Protein AF-A0A7S3FBM4-F1 (afdb_monomer_lite)

Sequence (126 aa):
YTGGLFVSNLSSRILLPLQRGDAVMHASDLFHGVDVRSGERWSWVVWYRTCSRCTLEGSTSWYRQRAEEGEPFAQFLHSRRLAYAHRHVAGPHAQAAMRWLNRSAHSGFPPAMHLLGKAHASGDGI

Structure (mmCIF, N/CA/C/O backbone):
data_AF-A0A7S3FBM4-F1
#
_entry.id   AF-A0A7S3FBM4-F1
#
loop_
_atom_site.group_PDB
_atom_site.id
_atom_site.type_symbol
_atom_site.label_atom_id
_atom_site.label_alt_id
_atom_site.label_comp_id
_atom_site.label_asym_id
_atom_site.label_entity_id
_atom_site.label_seq_id
_atom_site.pdbx_PDB_ins_code
_atom_site.Cartn_x
_atom_site.Cartn_y
_atom_site.Cartn_z
_atom_site.occupancy
_atom_site.B_iso_or_equiv
_atom_site.auth_seq_id
_atom_site.auth_comp_id
_atom_site.auth_asym_id
_atom_site.auth_atom_id
_atom_site.pdbx_PDB_model_num
ATOM 1 N N . TYR A 1 1 ? -18.753 9.553 18.424 1.00 48.66 1 TYR A N 1
ATOM 2 C CA . TYR A 1 1 ? -17.840 8.569 17.814 1.00 48.66 1 TYR A CA 1
ATOM 3 C C . TYR A 1 1 ? -18.216 7.190 18.327 1.00 48.66 1 TYR A C 1
ATOM 5 O O . TYR A 1 1 ? -18.168 6.977 19.529 1.00 48.66 1 TYR A O 1
ATOM 13 N N . THR A 1 2 ? -18.605 6.288 17.429 1.00 50.03 2 THR A N 1
ATOM 14 C CA . THR A 1 2 ? -18.743 4.846 17.695 1.00 50.03 2 THR A CA 1
ATOM 15 C C . THR A 1 2 ? -17.899 4.157 16.628 1.00 50.03 2 THR A C 1
ATOM 17 O O . THR A 1 2 ? -18.411 3.644 15.640 1.00 50.03 2 THR A O 1
ATOM 20 N N . GLY A 1 3 ? -16.580 4.336 16.721 1.00 56.84 3 GLY A N 1
ATOM 21 C CA . GLY A 1 3 ? -15.635 3.806 15.742 1.00 56.84 3 GLY A CA 1
ATOM 22 C C . GLY A 1 3 ? -14.990 2.518 16.233 1.00 56.84 3 GLY A C 1
ATOM 23 O O . GLY A 1 3 ? -14.796 2.323 17.430 1.00 56.84 3 GLY A O 1
ATOM 24 N N . GLY A 1 4 ? -14.657 1.650 15.287 1.00 68.25 4 GLY A N 1
ATOM 25 C CA . GLY A 1 4 ? -13.954 0.393 15.507 1.00 68.25 4 GLY A CA 1
ATOM 26 C C . GLY A 1 4 ? -13.210 -0.014 14.239 1.00 68.25 4 GLY A C 1
ATOM 27 O O . GLY A 1 4 ? -13.422 0.567 13.168 1.00 68.25 4 GLY A O 1
ATOM 28 N N . LEU A 1 5 ? -12.319 -0.993 14.369 1.00 76.31 5 LEU A N 1
ATOM 29 C CA . LEU A 1 5 ? -11.657 -1.607 13.225 1.00 76.31 5 LEU A CA 1
ATOM 30 C C . LEU A 1 5 ? -12.661 -2.525 12.528 1.00 76.31 5 LEU A C 1
ATOM 32 O O . LEU A 1 5 ? -13.416 -3.229 13.188 1.00 76.31 5 LEU A O 1
ATOM 36 N N . PHE A 1 6 ? -12.683 -2.541 11.204 1.00 81.44 6 PHE A N 1
ATOM 37 C CA . PHE A 1 6 ? -13.425 -3.552 10.458 1.00 81.44 6 PHE A CA 1
ATOM 38 C C . PHE A 1 6 ? -12.503 -4.277 9.494 1.00 81.44 6 PHE A C 1
ATOM 40 O O . PHE A 1 6 ? -11.532 -3.703 8.998 1.00 81.44 6 PHE A O 1
ATOM 47 N N . VAL A 1 7 ? -12.862 -5.521 9.204 1.00 79.31 7 VAL A N 1
ATOM 48 C CA . VAL A 1 7 ? -12.294 -6.308 8.113 1.00 79.31 7 VAL A CA 1
ATOM 49 C C . VAL A 1 7 ? -13.314 -6.336 6.993 1.00 79.31 7 VAL A C 1
ATOM 51 O O . VAL A 1 7 ? -14.513 -6.505 7.228 1.00 79.31 7 VAL A O 1
ATOM 54 N N . SER A 1 8 ? -12.850 -6.131 5.772 1.00 77.44 8 SER A N 1
ATOM 55 C CA . SER A 1 8 ? -13.699 -6.125 4.590 1.00 77.44 8 SER A CA 1
ATOM 56 C C . SER A 1 8 ? -13.106 -6.968 3.474 1.00 77.44 8 SER A C 1
ATOM 58 O O . SER A 1 8 ? -11.898 -7.180 3.392 1.00 77.44 8 SER A O 1
ATOM 60 N N . ASN A 1 9 ? -13.985 -7.449 2.610 1.00 76.25 9 ASN A N 1
ATOM 61 C CA . ASN A 1 9 ? -13.656 -7.907 1.268 1.00 76.25 9 ASN A CA 1
ATOM 62 C C . ASN A 1 9 ? -14.561 -7.153 0.278 1.00 76.25 9 ASN A C 1
ATOM 64 O O . ASN A 1 9 ? -15.261 -6.216 0.664 1.00 76.25 9 ASN A O 1
ATOM 68 N N . LEU A 1 10 ? -14.559 -7.542 -0.997 1.00 73.44 10 LEU A N 1
ATOM 69 C CA . LEU A 1 10 ? -15.354 -6.861 -2.027 1.00 73.44 10 LEU A CA 1
ATOM 70 C C . LEU A 1 10 ? -16.875 -6.928 -1.790 1.00 73.44 10 LEU A C 1
ATOM 72 O O . LEU A 1 10 ? -17.609 -6.111 -2.335 1.00 73.44 10 LEU A O 1
ATOM 76 N N . SER A 1 11 ? -17.348 -7.884 -0.991 1.00 76.00 11 SER A N 1
ATOM 77 C CA . SER A 1 11 ? -18.771 -8.223 -0.841 1.00 76.00 11 SER A CA 1
ATOM 78 C C . SER A 1 11 ? -19.312 -8.082 0.583 1.00 76.00 11 SER A C 1
ATOM 80 O O . SER A 1 11 ? -20.519 -8.142 0.791 1.00 76.00 11 SER A O 1
ATOM 82 N N . SER A 1 12 ? -18.447 -7.943 1.585 1.00 79.50 12 SER A N 1
ATOM 83 C CA . SER A 1 12 ? -18.835 -7.998 2.994 1.00 79.50 12 SER A CA 1
ATOM 84 C C . SER A 1 12 ? -17.898 -7.179 3.873 1.00 79.50 12 SER A C 1
ATOM 86 O O . SER A 1 12 ? -16.727 -6.963 3.549 1.00 79.50 12 SER A O 1
ATOM 88 N N . ARG A 1 13 ? -18.430 -6.732 5.012 1.00 81.75 13 ARG A N 1
ATOM 89 C CA . ARG A 1 13 ? -17.707 -5.944 6.008 1.00 81.75 13 ARG A CA 1
ATOM 90 C C . ARG A 1 13 ? -18.143 -6.363 7.404 1.00 81.75 13 ARG A C 1
ATOM 92 O O . ARG A 1 13 ? -19.335 -6.381 7.695 1.00 81.75 13 ARG A O 1
ATOM 99 N N . ILE A 1 14 ? -17.171 -6.670 8.254 1.00 84.56 14 ILE A N 1
ATOM 100 C CA . ILE A 1 14 ? -17.384 -7.157 9.618 1.00 84.56 14 ILE A CA 1
ATOM 101 C C . ILE A 1 14 ? -16.683 -6.205 10.582 1.00 84.56 14 ILE A C 1
ATOM 103 O O . ILE A 1 14 ? -15.491 -5.934 10.440 1.00 84.56 14 ILE A O 1
ATOM 107 N N . LEU A 1 15 ? -17.428 -5.689 11.560 1.00 85.44 15 LEU A N 1
ATOM 108 C CA . LEU A 1 15 ? -16.879 -4.881 12.646 1.00 85.44 15 LEU A CA 1
ATOM 109 C C . LEU A 1 15 ? -16.138 -5.785 13.641 1.00 85.44 15 LEU A C 1
ATOM 111 O O . LEU A 1 15 ? -16.684 -6.798 14.070 1.00 85.44 15 LEU A O 1
ATOM 115 N N . LEU A 1 16 ? -14.928 -5.395 14.035 1.00 84.00 16 LEU A N 1
ATOM 116 C CA . LEU A 1 16 ? -14.168 -6.028 15.108 1.00 84.00 16 LEU A CA 1
ATOM 117 C C . LEU A 1 16 ? -14.415 -5.263 16.421 1.00 84.00 16 LEU A C 1
ATOM 119 O O . LEU A 1 16 ? -13.984 -4.110 16.539 1.00 84.00 16 LEU A O 1
ATOM 123 N N . PRO A 1 17 ? -15.113 -5.860 17.406 1.00 82.62 17 PRO A N 1
ATOM 124 C CA . PRO A 1 17 ? -15.440 -5.198 18.666 1.00 82.62 17 PRO A CA 1
ATOM 125 C C . PRO A 1 17 ? -14.237 -5.226 19.622 1.00 82.62 17 PRO A C 1
ATOM 127 O O . PRO A 1 17 ? -14.186 -6.037 20.541 1.00 82.62 17 PRO A O 1
ATOM 130 N N . LEU A 1 18 ? -13.259 -4.348 19.390 1.00 80.00 18 LEU A N 1
ATOM 131 C CA . LEU A 1 18 ? -12.072 -4.233 20.242 1.00 80.00 18 LEU A CA 1
ATOM 132 C C . LEU A 1 18 ? -12.405 -3.573 21.583 1.00 80.00 18 LEU A C 1
ATOM 134 O O . LEU A 1 18 ? -13.055 -2.524 21.628 1.00 80.00 18 LEU A O 1
ATOM 138 N N . GLN A 1 19 ? -11.920 -4.171 22.665 1.00 79.06 19 GLN A N 1
ATOM 139 C CA . GLN A 1 19 ? -12.020 -3.667 24.029 1.00 79.06 19 GLN A CA 1
ATOM 140 C C . GLN A 1 19 ? -10.715 -2.992 24.472 1.00 79.06 19 GLN A C 1
ATOM 142 O O . GLN A 1 19 ? -9.679 -3.037 23.805 1.00 79.06 19 GLN A O 1
ATOM 147 N N . ARG A 1 20 ? -10.755 -2.321 25.628 1.00 71.25 20 ARG A N 1
ATOM 148 C CA . ARG A 1 20 ? -9.567 -1.685 26.207 1.00 71.25 20 ARG A CA 1
ATOM 149 C C . ARG A 1 20 ? -8.522 -2.754 26.547 1.00 71.25 20 ARG A C 1
ATOM 151 O O . ARG A 1 20 ? -8.764 -3.577 27.419 1.00 71.25 20 ARG A O 1
ATOM 158 N N . GLY A 1 21 ? -7.349 -2.664 25.923 1.00 74.50 21 GLY A N 1
ATOM 159 C CA . GLY A 1 21 ? -6.245 -3.613 26.111 1.00 74.50 21 GLY A CA 1
ATOM 160 C C . GLY A 1 21 ? -6.059 -4.588 24.947 1.00 74.50 21 GLY A C 1
ATOM 161 O O . GLY A 1 21 ? -5.009 -5.219 24.869 1.00 74.50 21 GLY A O 1
ATOM 162 N N . ASP A 1 22 ? -7.014 -4.653 24.015 1.00 77.38 22 ASP A N 1
ATOM 163 C CA . ASP A 1 22 ? -6.880 -5.475 22.817 1.00 77.38 22 ASP A CA 1
ATOM 164 C C . ASP A 1 22 ? -5.863 -4.870 21.842 1.00 77.38 22 ASP A C 1
ATOM 166 O O . ASP A 1 22 ? -5.812 -3.655 21.623 1.00 77.38 22 ASP A O 1
ATOM 170 N N . ALA A 1 23 ? -5.083 -5.740 21.203 1.00 71.25 23 ALA A N 1
ATOM 171 C CA . ALA A 1 23 ? -4.202 -5.393 20.099 1.00 71.25 23 ALA A CA 1
ATOM 172 C C . ALA A 1 23 ? -4.596 -6.205 18.863 1.00 71.25 23 ALA A C 1
ATOM 174 O O . ALA A 1 23 ? -4.865 -7.401 18.952 1.00 71.25 23 ALA A O 1
ATOM 175 N N . VAL A 1 24 ? -4.589 -5.560 17.697 1.00 71.75 24 VAL A N 1
ATOM 176 C CA . VAL A 1 24 ? -4.763 -6.240 16.412 1.00 71.75 24 VAL A CA 1
ATOM 177 C C . VAL A 1 24 ? -3.484 -6.113 15.613 1.00 71.75 24 VAL A C 1
ATOM 179 O O . VAL A 1 24 ? -3.019 -5.009 15.336 1.00 71.75 24 VAL A O 1
ATOM 182 N N . MET A 1 25 ? -2.953 -7.259 15.201 1.00 71.31 25 MET A N 1
ATOM 183 C CA . MET A 1 25 ? -2.004 -7.347 14.102 1.00 71.31 25 MET A CA 1
ATOM 184 C C . MET A 1 25 ? -2.754 -7.875 12.887 1.00 71.31 25 MET A C 1
ATOM 186 O O . MET A 1 25 ? -3.472 -8.868 12.978 1.00 71.31 25 MET A O 1
ATOM 190 N N . HIS A 1 26 ? -2.599 -7.208 11.752 1.00 68.56 26 HIS A N 1
ATOM 191 C CA . HIS A 1 26 ? -3.140 -7.673 10.483 1.00 68.56 26 HIS A CA 1
ATOM 192 C C . HIS A 1 26 ? -2.047 -7.615 9.419 1.00 68.56 26 HIS A C 1
ATOM 194 O O . HIS A 1 26 ? -1.121 -6.805 9.498 1.00 68.56 26 HIS A O 1
ATOM 200 N N . ALA A 1 27 ? -2.169 -8.471 8.410 1.00 60.12 27 ALA A N 1
ATOM 201 C CA . ALA A 1 27 ? -1.356 -8.368 7.213 1.00 60.12 27 ALA A CA 1
ATOM 202 C C . ALA A 1 27 ? -1.808 -7.156 6.374 1.00 60.12 27 ALA A C 1
ATOM 204 O O . ALA A 1 27 ? -2.955 -6.700 6.452 1.00 60.12 27 ALA A O 1
ATOM 205 N N . SER A 1 28 ? -0.882 -6.566 5.623 1.00 56.88 28 SER A N 1
ATOM 206 C CA . SER A 1 28 ? -1.109 -5.323 4.873 1.00 56.88 28 SER A CA 1
ATOM 207 C C . SER A 1 28 ? -1.986 -5.489 3.628 1.00 56.88 28 SER A C 1
ATOM 209 O O . SER A 1 28 ? -2.400 -4.493 3.036 1.00 56.88 28 SER A O 1
ATOM 211 N N . ASP A 1 29 ? -2.261 -6.726 3.233 1.00 56.88 29 ASP A N 1
ATOM 212 C CA . ASP A 1 29 ? -3.126 -7.129 2.124 1.00 56.88 29 ASP A CA 1
ATOM 213 C C . ASP A 1 29 ? -4.612 -7.233 2.516 1.00 56.88 29 ASP A C 1
ATOM 215 O O . ASP A 1 29 ? -5.478 -7.331 1.646 1.00 56.88 29 ASP A O 1
ATOM 219 N N . LEU A 1 30 ? -4.930 -7.151 3.810 1.00 62.31 30 LEU A N 1
ATOM 220 C CA . LEU A 1 30 ? -6.300 -7.167 4.307 1.00 62.31 30 LEU A CA 1
ATOM 221 C C . LEU A 1 30 ? -6.965 -5.794 4.110 1.00 62.31 30 LEU A C 1
ATOM 223 O O . LEU A 1 30 ? -6.448 -4.777 4.582 1.00 62.31 30 LEU A O 1
ATOM 227 N N . PHE A 1 31 ? -8.145 -5.732 3.483 1.00 62.53 31 PHE A N 1
ATOM 228 C CA . PHE A 1 31 ? -8.906 -4.479 3.429 1.00 62.53 31 PHE A CA 1
ATOM 229 C C . PHE A 1 31 ? -9.482 -4.160 4.812 1.00 62.53 31 PHE A C 1
ATOM 231 O O . PHE A 1 31 ? -10.384 -4.842 5.302 1.00 62.53 31 PHE A O 1
ATOM 238 N N . HIS A 1 32 ? -8.978 -3.097 5.430 1.00 72.12 32 HIS A N 1
ATOM 239 C CA . HIS A 1 32 ? -9.381 -2.640 6.755 1.00 72.12 32 HIS A CA 1
ATOM 240 C C . HIS A 1 32 ? -9.551 -1.118 6.771 1.00 72.12 32 HIS A C 1
ATOM 242 O O . HIS A 1 32 ? -9.065 -0.400 5.893 1.00 72.12 32 HIS A O 1
ATOM 248 N N . GLY A 1 33 ? -10.238 -0.605 7.786 1.00 67.56 33 GLY A N 1
ATOM 249 C CA . GLY A 1 33 ? -10.394 0.832 7.963 1.00 67.56 33 GLY A CA 1
ATOM 250 C C . GLY A 1 33 ? -11.121 1.197 9.248 1.00 67.56 33 GLY A C 1
ATOM 251 O O . GLY A 1 33 ? -11.417 0.341 10.079 1.00 67.56 33 GLY A O 1
ATOM 252 N N . VAL A 1 34 ? -11.428 2.487 9.384 1.00 67.19 34 VAL A N 1
ATOM 253 C CA . VAL A 1 34 ? -12.247 3.042 10.471 1.00 67.19 34 VAL A CA 1
ATOM 254 C C . VAL A 1 34 ? -13.383 3.846 9.842 1.00 67.19 34 VAL A C 1
ATOM 256 O O . VAL A 1 34 ? -13.141 4.594 8.895 1.00 67.19 34 VAL A O 1
ATOM 259 N N . ASP A 1 35 ? -14.613 3.655 10.324 1.00 62.19 35 ASP A N 1
ATOM 260 C CA . ASP A 1 35 ? -15.772 4.449 9.896 1.00 62.19 35 ASP A CA 1
ATOM 261 C C . ASP A 1 35 ? -15.824 5.758 10.687 1.00 62.19 35 ASP A C 1
ATOM 263 O O . ASP A 1 35 ? -15.882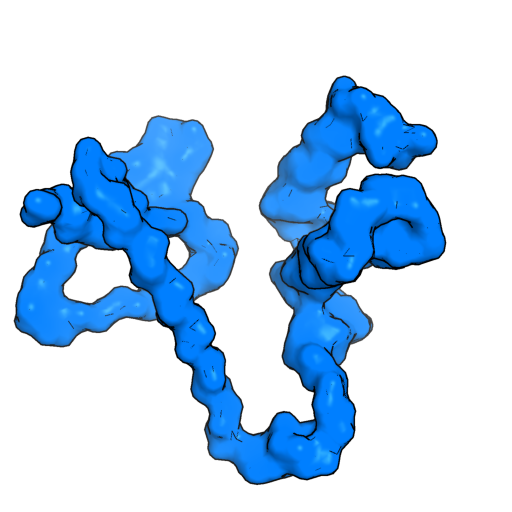 5.738 11.919 1.00 62.19 35 ASP A O 1
ATOM 267 N N . VAL A 1 36 ? -15.803 6.893 9.991 1.00 59.31 36 VAL A N 1
ATOM 268 C CA . VAL A 1 36 ? -15.825 8.222 10.614 1.00 59.31 36 VAL A CA 1
ATOM 269 C C . VAL A 1 36 ? -17.117 8.907 10.204 1.00 59.31 36 VAL A C 1
ATOM 271 O O . VAL A 1 36 ? -17.191 9.559 9.169 1.00 59.31 36 VAL A O 1
ATOM 274 N N . ARG A 1 37 ? -18.165 8.732 11.014 1.00 65.88 37 ARG A N 1
ATOM 275 C CA . ARG A 1 37 ? -19.489 9.318 10.734 1.00 65.88 37 ARG A CA 1
ATOM 276 C C . ARG A 1 37 ? -19.547 10.831 10.967 1.00 65.88 37 ARG A C 1
ATOM 278 O O . ARG A 1 37 ? -20.426 11.494 10.433 1.00 65.88 37 ARG A O 1
ATOM 285 N N . SER A 1 38 ? -18.627 11.368 11.767 1.00 60.59 38 SER A N 1
ATOM 286 C CA . SER A 1 38 ? -18.411 12.802 11.968 1.00 60.59 38 SER A CA 1
ATOM 287 C 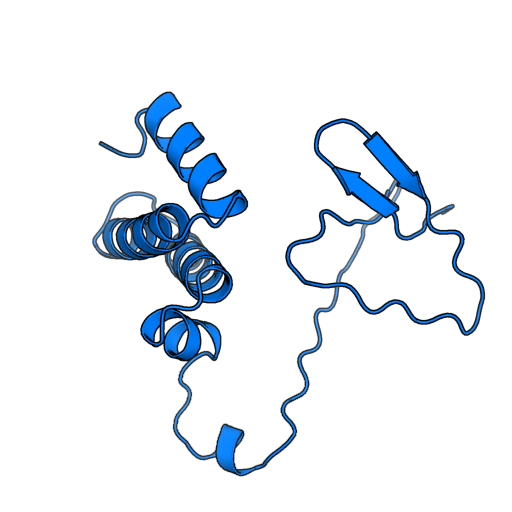C . SER A 1 38 ? -16.995 13.058 12.507 1.00 60.59 38 SER A C 1
ATOM 289 O O . SER A 1 38 ? -16.466 12.235 13.259 1.00 60.59 38 SER A O 1
ATOM 291 N N . GLY A 1 39 ? -16.384 14.189 12.130 1.00 70.88 39 GLY A N 1
ATOM 292 C CA . GLY A 1 39 ? -15.012 14.567 12.507 1.00 70.88 39 GLY A CA 1
ATOM 293 C C . GLY A 1 39 ? -13.929 14.087 11.529 1.00 70.88 39 GLY A C 1
ATOM 294 O O . GLY A 1 39 ? -14.229 13.599 10.443 1.00 70.88 39 GLY A O 1
ATOM 295 N N . GLU A 1 40 ? -12.659 14.237 11.916 1.00 50.16 40 GLU A N 1
ATOM 296 C CA . GLU A 1 40 ? -11.492 13.844 11.112 1.00 50.16 40 GLU A CA 1
ATOM 297 C C . GLU A 1 40 ? -10.783 12.619 11.707 1.00 50.16 40 GLU A C 1
ATOM 299 O O . GLU A 1 40 ? -10.666 12.483 12.927 1.00 50.16 40 GLU A O 1
ATOM 304 N N . ARG A 1 41 ? -10.255 11.737 10.847 1.00 61.09 41 ARG A N 1
ATOM 305 C CA . ARG A 1 41 ? -9.367 10.636 11.256 1.00 61.09 41 ARG A CA 1
ATOM 306 C C . ARG A 1 41 ? -7.941 10.934 10.841 1.00 61.09 41 ARG A C 1
ATOM 308 O O . ARG A 1 41 ? -7.635 11.053 9.658 1.00 61.09 41 ARG A O 1
ATOM 315 N N . TRP A 1 42 ? -7.061 10.845 11.825 1.00 48.97 42 TRP A N 1
ATOM 316 C CA . TRP A 1 42 ? -5.621 10.825 11.642 1.00 48.97 42 TRP A CA 1
ATOM 317 C C . TRP A 1 42 ? -5.125 9.393 11.842 1.00 48.97 42 TRP A C 1
ATOM 319 O O . TRP A 1 42 ? -5.453 8.750 12.838 1.00 48.97 42 TRP A O 1
ATOM 329 N N . SER A 1 43 ? -4.373 8.859 10.881 1.00 54.53 43 SER A N 1
ATOM 330 C CA . SER A 1 43 ? -3.759 7.534 10.992 1.00 54.53 43 SER A CA 1
ATOM 331 C C . SER A 1 43 ? -2.253 7.687 11.021 1.00 54.53 43 SER A C 1
ATOM 333 O O . SER A 1 43 ? -1.672 8.260 10.104 1.00 54.53 43 SER A O 1
ATOM 335 N N . TRP A 1 44 ? -1.633 7.141 12.057 1.00 49.94 44 TRP A N 1
ATOM 336 C CA . TRP A 1 44 ? -0.190 7.157 12.229 1.00 49.94 44 TRP A CA 1
ATOM 337 C C . TRP A 1 44 ? 0.305 5.744 11.972 1.00 49.94 44 TRP A C 1
ATOM 339 O O . TRP A 1 44 ? -0.075 4.812 12.675 1.00 49.94 44 TRP A O 1
ATOM 349 N N . VAL A 1 45 ? 1.101 5.573 10.922 1.00 60.38 45 VAL A N 1
ATOM 350 C CA . VAL A 1 45 ? 1.731 4.288 10.625 1.00 60.38 45 VAL A CA 1
ATOM 351 C C . VAL A 1 45 ? 3.148 4.349 11.170 1.00 60.38 45 VAL A C 1
ATOM 353 O O . VAL A 1 45 ? 3.979 5.097 10.656 1.00 60.38 45 VAL A O 1
ATOM 356 N N . VAL A 1 46 ? 3.407 3.583 12.227 1.00 60.06 46 VAL A N 1
ATOM 357 C CA . VAL A 1 46 ? 4.722 3.506 12.866 1.00 60.06 46 VAL A CA 1
ATOM 358 C C . VAL A 1 46 ? 5.385 2.204 12.443 1.00 60.06 46 VAL A C 1
ATOM 360 O O . VAL A 1 46 ? 4.854 1.121 12.671 1.00 60.06 46 VAL A O 1
ATOM 363 N N . TRP A 1 47 ? 6.551 2.319 11.816 1.00 59.88 47 TRP A N 1
ATOM 364 C CA . TRP A 1 47 ? 7.360 1.178 11.405 1.00 59.88 47 TRP A CA 1
ATOM 365 C C . TRP A 1 47 ? 8.546 1.048 12.354 1.00 59.88 47 TRP A C 1
ATOM 367 O O . TRP A 1 47 ? 9.344 1.977 12.476 1.00 59.88 47 TRP A O 1
ATOM 377 N N . TYR A 1 48 ? 8.689 -0.107 12.998 1.00 63.66 48 TYR A N 1
ATOM 378 C CA . TYR A 1 48 ? 9.864 -0.413 13.808 1.00 63.66 48 TYR A CA 1
ATOM 379 C C . TYR A 1 48 ? 10.930 -1.093 12.943 1.00 63.66 48 TYR A C 1
ATOM 381 O O . TYR A 1 48 ? 10.632 -2.002 12.168 1.00 63.66 48 TYR A O 1
ATOM 389 N N . ARG A 1 49 ? 12.189 -0.666 13.087 1.00 60.69 49 ARG A N 1
ATOM 390 C CA . ARG A 1 49 ? 13.367 -1.389 12.588 1.00 60.69 49 ARG A CA 1
ATOM 391 C C . ARG A 1 49 ? 14.207 -1.804 13.785 1.00 60.69 49 ARG A C 1
ATOM 393 O O . ARG A 1 49 ? 14.517 -0.976 14.633 1.00 60.69 49 ARG A O 1
ATOM 400 N N . THR A 1 50 ? 14.555 -3.081 13.860 1.00 55.78 50 THR A N 1
ATOM 401 C CA . THR A 1 50 ? 15.115 -3.691 15.072 1.00 55.78 50 THR A CA 1
ATOM 402 C C . THR A 1 50 ? 16.644 -3.690 15.143 1.00 55.78 50 THR A C 1
ATOM 404 O O . THR A 1 50 ? 17.178 -4.185 16.129 1.00 55.78 50 THR A O 1
ATOM 407 N N . CYS A 1 51 ? 17.384 -3.135 14.168 1.00 60.62 51 CYS A N 1
ATOM 408 C CA . CYS A 1 51 ? 18.848 -3.073 14.281 1.00 60.62 51 CYS A CA 1
ATOM 409 C C . CYS A 1 51 ? 19.501 -1.815 13.684 1.00 60.62 51 CYS A C 1
ATOM 411 O O . CYS A 1 51 ? 19.040 -1.250 12.690 1.00 60.62 51 CYS A O 1
ATOM 413 N N . SER A 1 52 ? 20.621 -1.412 14.296 1.00 61.03 52 SER A N 1
ATOM 414 C CA . SER A 1 52 ? 21.431 -0.238 13.937 1.00 61.03 52 SER A CA 1
ATOM 415 C C . SER A 1 52 ? 22.048 -0.329 12.538 1.00 61.03 52 SER A C 1
ATOM 417 O O . SER A 1 52 ? 22.197 0.690 11.865 1.00 61.03 52 SER A O 1
ATOM 419 N N . ARG A 1 53 ? 22.344 -1.543 12.051 1.00 55.47 53 ARG A N 1
ATOM 420 C CA . ARG A 1 53 ? 22.853 -1.771 10.688 1.00 55.47 53 ARG A CA 1
ATOM 421 C C . ARG A 1 53 ? 21.837 -1.343 9.618 1.00 55.47 53 ARG A C 1
ATOM 423 O O . ARG A 1 53 ? 22.235 -0.744 8.626 1.00 55.47 53 ARG A O 1
ATOM 430 N N . CYS A 1 54 ? 20.532 -1.504 9.867 1.00 54.56 54 CYS A N 1
ATOM 431 C CA . CYS A 1 54 ? 19.464 -1.019 8.978 1.00 54.56 54 CYS A CA 1
ATOM 432 C C . CYS A 1 54 ? 19.323 0.517 8.932 1.00 54.56 54 CYS A C 1
ATOM 434 O O . CYS A 1 54 ? 18.501 1.027 8.165 1.00 54.56 54 CYS A O 1
ATOM 436 N N . THR A 1 55 ? 20.067 1.242 9.772 1.00 54.31 55 THR A N 1
ATOM 437 C CA . THR A 1 55 ? 20.129 2.711 9.809 1.00 54.31 55 THR A CA 1
ATOM 438 C C . THR A 1 55 ? 21.407 3.234 9.145 1.00 54.31 55 THR A C 1
ATOM 440 O O . THR A 1 55 ? 21.391 4.320 8.573 1.00 54.31 55 THR A O 1
ATOM 443 N N . LEU A 1 56 ? 22.500 2.462 9.201 1.00 47.62 56 LEU A N 1
ATOM 444 C CA . LEU A 1 56 ? 23.832 2.857 8.725 1.00 47.62 56 LEU A CA 1
ATOM 445 C C . LEU A 1 56 ? 24.082 2.512 7.248 1.00 47.62 56 LEU A C 1
ATOM 447 O O . LEU A 1 56 ? 24.820 3.224 6.570 1.00 47.62 56 LEU A O 1
ATOM 451 N N . GLU A 1 57 ? 23.430 1.477 6.715 1.00 52.12 57 GLU A N 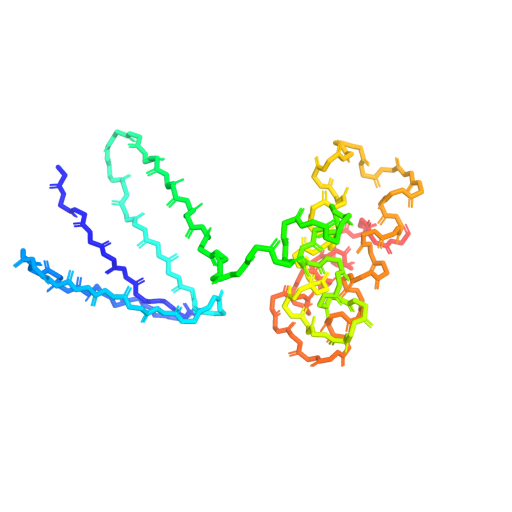1
ATOM 452 C CA . GLU A 1 57 ? 23.477 1.139 5.287 1.00 52.12 57 GLU A CA 1
ATOM 453 C C . GLU A 1 57 ? 22.499 2.027 4.492 1.00 52.12 57 GLU A C 1
ATOM 455 O O . GLU A 1 57 ? 21.398 1.626 4.128 1.00 52.12 57 GLU A O 1
ATOM 460 N N . GLY A 1 58 ? 22.887 3.290 4.296 1.00 48.97 58 GLY A N 1
ATOM 461 C CA . GLY A 1 58 ? 22.464 4.161 3.191 1.00 48.97 58 GLY A CA 1
ATOM 462 C C . GLY A 1 58 ? 21.025 4.019 2.677 1.00 48.97 58 GLY A C 1
ATOM 463 O O . GL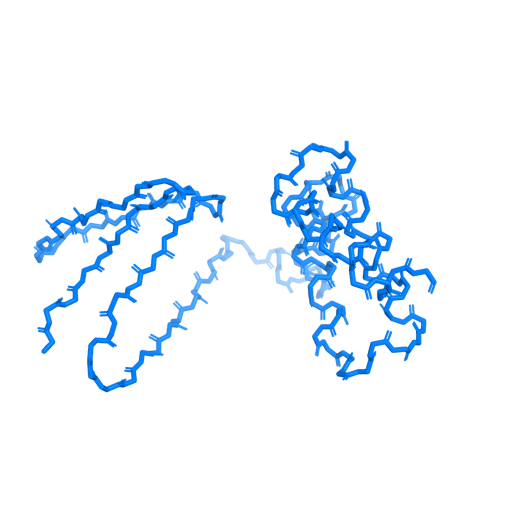Y A 1 58 ? 20.809 3.421 1.630 1.00 48.97 58 GLY A O 1
ATOM 464 N N . SER A 1 59 ? 20.074 4.622 3.402 1.00 49.62 59 SER A N 1
ATOM 465 C CA . SER A 1 59 ? 18.827 5.286 2.946 1.00 49.62 59 SER A CA 1
ATOM 466 C C . SER A 1 59 ? 17.975 4.688 1.808 1.00 49.62 59 SER A C 1
ATOM 468 O O . SER A 1 59 ? 17.070 5.361 1.298 1.00 49.62 59 SER A O 1
ATOM 470 N N . THR A 1 60 ? 18.152 3.428 1.426 1.00 53.78 60 THR A N 1
ATOM 471 C CA . THR A 1 60 ? 17.231 2.767 0.506 1.00 53.78 60 THR A CA 1
ATOM 472 C C . THR A 1 60 ? 15.902 2.583 1.226 1.00 53.78 60 THR A C 1
ATOM 474 O O . THR A 1 60 ? 15.799 2.005 2.314 1.0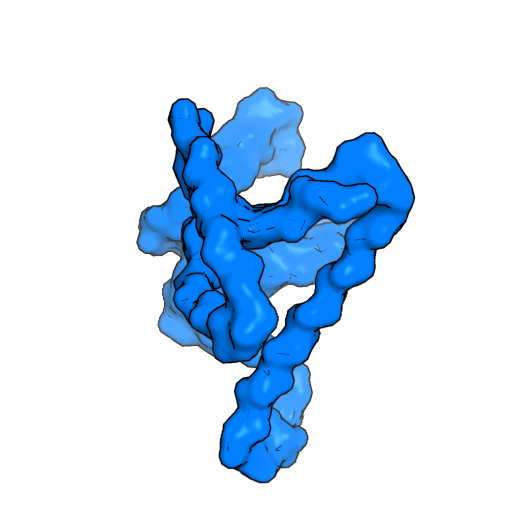0 53.78 60 THR A O 1
ATOM 477 N N . SER A 1 61 ? 14.838 3.152 0.650 1.00 68.81 61 SER A N 1
ATOM 478 C CA . SER A 1 61 ? 13.506 2.919 1.195 1.00 68.81 61 SER A CA 1
ATOM 479 C C . SER A 1 61 ? 13.266 1.414 1.172 1.00 68.81 61 SER A C 1
ATOM 481 O O . SER A 1 61 ? 13.459 0.814 0.119 1.00 68.81 61 SER A O 1
ATOM 483 N N . TRP A 1 62 ? 12.855 0.819 2.294 1.00 72.75 62 TRP A N 1
ATOM 484 C CA . TRP A 1 62 ? 12.578 -0.622 2.403 1.00 72.75 62 TRP A CA 1
ATOM 485 C C . TRP A 1 62 ? 11.758 -1.140 1.211 1.00 72.75 62 TRP A C 1
ATOM 487 O O . TRP A 1 62 ? 12.084 -2.169 0.634 1.00 72.75 62 TRP A O 1
ATOM 497 N N . TYR A 1 63 ? 10.783 -0.345 0.757 1.00 72.00 63 TYR A N 1
ATOM 498 C CA . TYR A 1 63 ? 9.966 -0.624 -0.425 1.00 72.00 63 TYR A CA 1
ATOM 499 C C . TYR A 1 63 ? 10.780 -0.816 -1.703 1.00 72.00 63 TYR A C 1
ATOM 501 O O . TYR A 1 63 ? 10.452 -1.681 -2.494 1.00 72.00 63 TYR A O 1
ATOM 509 N N . ARG A 1 64 ? 11.835 -0.026 -1.919 1.00 82.69 64 ARG A N 1
ATOM 510 C CA . ARG A 1 64 ? 12.705 -0.149 -3.094 1.00 82.69 64 ARG A CA 1
ATOM 511 C C . ARG A 1 64 ? 13.492 -1.455 -3.044 1.00 82.69 64 ARG A C 1
ATOM 513 O O . ARG A 1 64 ? 13.447 -2.200 -4.009 1.00 82.69 64 ARG A O 1
ATOM 520 N N . GLN A 1 65 ? 14.142 -1.744 -1.918 1.00 84.06 65 GLN A N 1
ATOM 521 C CA . GLN A 1 65 ? 14.924 -2.971 -1.760 1.00 84.06 65 GLN A CA 1
ATOM 522 C C . GLN A 1 65 ? 14.042 -4.216 -1.925 1.00 84.06 65 GLN A C 1
ATOM 524 O O . GLN A 1 65 ? 14.332 -5.089 -2.734 1.00 84.06 65 GLN A O 1
ATOM 529 N N . ARG A 1 66 ? 12.918 -4.276 -1.204 1.00 86.62 66 ARG A N 1
ATOM 530 C CA . ARG A 1 66 ? 11.974 -5.396 -1.306 1.00 86.62 66 ARG A CA 1
ATOM 531 C C . ARG A 1 66 ? 11.340 -5.493 -2.698 1.00 86.62 66 ARG A C 1
ATOM 533 O O . ARG A 1 66 ? 11.144 -6.593 -3.203 1.00 86.62 66 ARG A O 1
ATOM 540 N N . ALA A 1 67 ? 11.069 -4.360 -3.354 1.00 89.75 67 ALA A N 1
ATOM 541 C CA . ALA A 1 67 ? 10.571 -4.358 -4.727 1.00 89.75 67 ALA A CA 1
ATOM 542 C C . ALA A 1 67 ? 11.594 -4.947 -5.709 1.00 89.75 67 ALA A C 1
ATOM 544 O O . ALA A 1 67 ? 11.228 -5.743 -6.580 1.00 89.75 67 ALA A O 1
ATOM 545 N N . GLU A 1 68 ? 12.865 -4.562 -5.564 1.00 91.50 68 GLU A N 1
ATOM 546 C CA . GLU A 1 68 ? 13.992 -5.086 -6.340 1.00 91.50 68 GLU A CA 1
ATOM 547 C C . GLU A 1 68 ? 14.158 -6.600 -6.129 1.00 91.50 68 GLU A C 1
ATOM 549 O O . GLU A 1 68 ? 14.322 -7.319 -7.114 1.00 91.50 68 GLU A O 1
ATOM 554 N N . GLU A 1 69 ? 13.976 -7.090 -4.898 1.00 91.44 69 GLU A N 1
ATOM 555 C CA . GLU A 1 69 ? 13.963 -8.521 -4.538 1.00 91.44 69 GLU A CA 1
ATOM 556 C C . GLU A 1 69 ? 12.742 -9.301 -5.068 1.00 91.44 69 GLU A C 1
ATOM 558 O O . GLU A 1 69 ? 12.684 -10.520 -4.931 1.00 91.44 69 GLU A O 1
ATOM 563 N N . GLY A 1 70 ? 11.771 -8.636 -5.701 1.00 92.06 70 GLY A N 1
ATOM 564 C CA . GLY A 1 70 ? 10.633 -9.309 -6.331 1.00 92.06 70 GLY A CA 1
ATOM 565 C C . GLY A 1 70 ? 9.342 -9.311 -5.513 1.00 92.06 70 GLY A C 1
ATOM 566 O O . GLY A 1 70 ? 8.331 -9.802 -6.009 1.00 92.06 70 GLY A O 1
ATOM 567 N N . GLU A 1 71 ? 9.352 -8.755 -4.300 1.00 93.12 71 GLU A N 1
ATOM 568 C CA . GLU A 1 71 ? 8.218 -8.813 -3.374 1.00 93.12 71 GLU A CA 1
ATOM 569 C C . GLU A 1 71 ? 7.028 -7.995 -3.928 1.00 93.12 71 GLU A C 1
ATOM 571 O O . GLU A 1 71 ? 7.150 -6.772 -4.093 1.00 93.12 71 GLU A O 1
ATOM 576 N N . PRO A 1 72 ? 5.888 -8.630 -4.269 1.00 92.06 72 PRO A N 1
ATOM 577 C CA . PRO A 1 72 ? 4.836 -7.965 -5.036 1.00 92.06 72 PRO A CA 1
ATOM 578 C C . PRO A 1 72 ? 4.195 -6.778 -4.310 1.00 92.06 72 PRO A C 1
ATOM 580 O O . PRO A 1 72 ? 3.877 -5.771 -4.953 1.00 92.06 72 PRO A O 1
ATOM 583 N N . PHE A 1 73 ? 4.038 -6.845 -2.987 1.00 86.56 73 PHE A N 1
ATOM 584 C CA . PHE A 1 73 ? 3.485 -5.748 -2.195 1.00 86.56 73 PHE A CA 1
ATOM 585 C C . PHE A 1 73 ? 4.426 -4.536 -2.188 1.00 86.56 73 PHE A C 1
ATOM 587 O O . PHE A 1 73 ? 3.991 -3.404 -2.422 1.00 86.56 73 PHE A O 1
ATOM 594 N N . ALA A 1 74 ? 5.728 -4.746 -2.018 1.00 88.38 74 ALA A N 1
ATOM 595 C CA . ALA A 1 74 ? 6.730 -3.694 -2.081 1.00 88.38 74 ALA A CA 1
ATOM 596 C C . ALA A 1 74 ? 6.842 -3.081 -3.479 1.00 88.38 74 ALA A C 1
ATOM 598 O O . ALA A 1 74 ? 6.959 -1.859 -3.583 1.00 88.38 74 ALA A O 1
ATOM 599 N N . GLN A 1 75 ? 6.740 -3.878 -4.549 1.00 92.94 75 GLN A N 1
ATOM 600 C CA . GLN A 1 75 ? 6.669 -3.362 -5.924 1.00 92.94 75 GLN A CA 1
ATOM 601 C C . GLN A 1 75 ? 5.460 -2.440 -6.116 1.00 92.94 75 GLN A C 1
ATOM 603 O O . GLN A 1 75 ? 5.601 -1.340 -6.660 1.00 92.94 75 GLN A O 1
ATOM 608 N N . PHE A 1 76 ? 4.291 -2.835 -5.603 1.00 89.94 76 PHE A N 1
ATOM 609 C CA . PHE A 1 76 ? 3.091 -1.998 -5.619 1.00 89.94 76 PHE A CA 1
ATOM 610 C C . PHE A 1 76 ? 3.283 -0.703 -4.820 1.00 89.94 76 PHE A C 1
ATOM 612 O O . PHE A 1 76 ? 3.008 0.388 -5.324 1.00 89.94 76 PHE A O 1
ATOM 619 N N . LEU A 1 77 ? 3.801 -0.779 -3.592 1.00 86.50 77 LEU A N 1
ATOM 620 C CA . LEU A 1 77 ? 4.027 0.409 -2.766 1.00 86.50 77 LEU A CA 1
ATOM 621 C C . LEU A 1 77 ? 5.088 1.344 -3.354 1.00 86.50 77 LEU A C 1
ATOM 623 O O . LEU A 1 77 ? 4.924 2.567 -3.308 1.00 86.50 77 LEU A O 1
ATOM 627 N N . HIS A 1 78 ? 6.150 0.796 -3.944 1.00 86.25 78 HIS A N 1
ATOM 628 C CA . HIS A 1 78 ? 7.174 1.582 -4.621 1.00 86.25 78 HIS A CA 1
ATOM 629 C C . HIS A 1 78 ? 6.606 2.282 -5.864 1.00 86.25 78 HIS A C 1
ATOM 631 O O . HIS A 1 78 ? 6.847 3.477 -6.047 1.00 86.25 78 HIS A O 1
ATOM 637 N N . SER A 1 79 ? 5.766 1.592 -6.645 1.00 87.81 79 SER A N 1
ATOM 638 C CA . SER A 1 79 ? 5.005 2.194 -7.748 1.00 87.81 79 SER A CA 1
ATOM 639 C C . SER A 1 79 ? 4.160 3.380 -7.277 1.00 87.81 79 SER A C 1
ATOM 641 O O . SER A 1 79 ? 4.297 4.489 -7.799 1.00 87.81 79 SER A O 1
ATOM 643 N N . ARG A 1 80 ? 3.343 3.191 -6.231 1.00 84.62 80 ARG A N 1
ATOM 644 C CA . ARG A 1 80 ? 2.497 4.262 -5.685 1.00 84.62 80 ARG A CA 1
ATOM 645 C C . ARG A 1 80 ? 3.313 5.444 -5.189 1.00 84.62 80 ARG A C 1
ATOM 647 O O . ARG A 1 80 ? 2.932 6.585 -5.431 1.00 84.62 80 ARG A O 1
ATOM 654 N N . ARG A 1 81 ? 4.437 5.191 -4.518 1.00 80.81 81 ARG A N 1
ATOM 655 C CA . ARG A 1 81 ? 5.337 6.252 -4.056 1.00 80.81 81 ARG A CA 1
ATOM 656 C C . ARG A 1 81 ? 5.860 7.087 -5.224 1.00 80.81 81 ARG A C 1
ATOM 658 O O . ARG A 1 81 ? 5.844 8.309 -5.122 1.00 80.81 81 ARG A O 1
ATOM 665 N N . LEU A 1 82 ? 6.305 6.446 -6.306 1.00 80.00 82 LEU A N 1
ATOM 666 C CA . LEU A 1 82 ? 6.771 7.144 -7.508 1.00 80.00 82 LEU A CA 1
ATOM 667 C C . LEU A 1 82 ? 5.640 7.957 -8.153 1.00 80.00 82 LEU A C 1
ATOM 669 O O . LEU A 1 82 ? 5.847 9.118 -8.488 1.00 80.00 82 LEU A O 1
ATOM 673 N N . ALA A 1 83 ? 4.435 7.394 -8.251 1.00 77.75 83 ALA A N 1
ATOM 674 C CA . ALA A 1 83 ? 3.278 8.098 -8.802 1.00 77.75 83 ALA A CA 1
ATOM 675 C C . ALA A 1 83 ? 2.843 9.310 -7.952 1.00 77.75 83 ALA A C 1
ATOM 677 O O . ALA A 1 83 ? 2.431 10.328 -8.494 1.00 77.75 83 ALA A O 1
ATOM 678 N N . TYR A 1 84 ? 2.940 9.227 -6.621 1.00 68.56 84 TYR A N 1
ATOM 679 C CA . TYR A 1 84 ? 2.532 10.315 -5.723 1.00 68.56 84 TYR A CA 1
ATOM 680 C C . TYR A 1 84 ? 3.585 11.410 -5.543 1.00 68.56 84 TYR A C 1
ATOM 682 O O . TYR A 1 84 ? 3.226 12.578 -5.401 1.00 68.56 84 TYR A O 1
ATOM 690 N N . ALA A 1 85 ? 4.872 11.049 -5.530 1.00 61.97 85 ALA A N 1
ATOM 691 C CA . ALA A 1 85 ? 5.966 12.013 -5.395 1.00 61.97 85 ALA A CA 1
ATOM 692 C C . ALA A 1 85 ? 6.029 12.983 -6.584 1.00 61.97 85 ALA A C 1
ATOM 694 O O . ALA A 1 85 ? 6.478 14.118 -6.444 1.00 61.97 85 ALA A O 1
ATOM 695 N N . HIS A 1 86 ? 5.530 12.550 -7.740 1.00 58.44 86 HIS A N 1
ATOM 696 C CA . HIS A 1 86 ? 5.488 13.331 -8.961 1.00 58.44 86 HIS A CA 1
ATOM 697 C C . HIS A 1 86 ? 4.018 13.523 -9.341 1.00 58.44 86 HIS A C 1
ATOM 699 O O . HIS A 1 86 ? 3.452 12.715 -10.063 1.00 58.44 86 HIS A O 1
ATOM 705 N N . ARG A 1 87 ? 3.388 14.595 -8.831 1.00 52.94 87 ARG A N 1
ATOM 706 C CA . ARG A 1 87 ? 1.949 14.930 -8.992 1.00 52.94 87 ARG A CA 1
ATOM 707 C C . ARG A 1 87 ? 1.471 15.101 -10.451 1.00 52.94 87 ARG A C 1
ATOM 709 O O . ARG A 1 87 ? 0.331 15.504 -10.667 1.00 52.94 87 ARG A O 1
ATOM 716 N N . HIS A 1 88 ? 2.308 14.798 -11.440 1.00 49.22 88 HIS A N 1
ATOM 717 C CA . HIS A 1 88 ? 1.980 14.822 -12.855 1.00 49.22 88 HIS A CA 1
ATOM 718 C C . HIS A 1 88 ? 2.061 13.407 -13.429 1.00 49.22 88 HIS A C 1
ATOM 720 O O . HIS A 1 88 ? 3.114 12.774 -13.444 1.00 49.22 88 HIS A O 1
ATOM 726 N N . VAL A 1 89 ? 0.911 12.943 -13.919 1.00 51.56 89 VAL A N 1
ATOM 727 C CA . VAL A 1 89 ? 0.672 11.634 -14.554 1.00 51.56 89 VAL A CA 1
ATOM 728 C C . VAL A 1 89 ? 1.497 11.456 -15.842 1.00 51.56 89 VAL A C 1
ATOM 730 O O . VAL A 1 89 ? 1.632 10.350 -16.349 1.00 51.56 89 VAL A O 1
ATOM 733 N N . ALA A 1 90 ? 2.125 12.524 -16.338 1.00 56.34 90 ALA A N 1
ATOM 734 C CA . ALA A 1 90 ? 2.979 12.507 -17.513 1.00 56.34 90 ALA A CA 1
ATOM 735 C C . ALA A 1 90 ? 4.446 12.766 -17.136 1.00 56.34 90 ALA A C 1
ATOM 737 O O . ALA A 1 90 ? 4.782 13.779 -16.521 1.00 56.34 90 ALA A O 1
ATOM 738 N N . GLY A 1 91 ? 5.326 11.838 -17.525 1.00 62.06 91 GLY A N 1
ATOM 739 C CA . GLY A 1 91 ? 6.777 11.972 -17.407 1.00 62.06 91 GLY A CA 1
ATOM 740 C C . GLY A 1 91 ? 7.507 10.649 -17.122 1.00 62.06 91 GLY A C 1
ATOM 741 O O . GLY A 1 91 ? 6.873 9.615 -16.891 1.00 62.06 91 GLY A O 1
ATOM 742 N N . PRO A 1 92 ? 8.854 10.657 -17.081 1.00 64.12 92 PRO A N 1
ATOM 743 C CA . PRO A 1 92 ? 9.682 9.463 -16.850 1.00 64.12 92 PRO A CA 1
ATOM 744 C C . PRO A 1 92 ? 9.347 8.712 -15.550 1.00 64.12 92 PRO A C 1
ATOM 746 O O . PRO A 1 92 ? 9.485 7.489 -15.463 1.00 64.12 92 PRO A O 1
ATOM 749 N N . HIS A 1 93 ? 8.866 9.441 -14.539 1.00 69.81 93 HIS A N 1
ATOM 750 C CA . HIS A 1 93 ? 8.469 8.892 -13.245 1.00 69.81 93 HIS A CA 1
ATOM 751 C C . HIS A 1 93 ? 7.147 8.119 -13.295 1.00 69.81 93 HIS A C 1
ATOM 753 O O . HIS A 1 93 ? 7.024 7.101 -12.614 1.00 69.81 93 HIS A O 1
ATOM 759 N N . ALA A 1 94 ? 6.198 8.538 -14.138 1.00 72.81 94 ALA A N 1
ATOM 760 C CA . ALA A 1 94 ? 4.949 7.812 -14.353 1.00 72.81 94 ALA A CA 1
ATOM 761 C C . ALA A 1 94 ? 5.214 6.469 -15.050 1.00 72.81 94 ALA A C 1
ATOM 763 O O . ALA A 1 94 ? 4.720 5.431 -14.614 1.00 72.81 94 ALA A O 1
ATOM 764 N N . GLN A 1 95 ? 6.103 6.453 -16.048 1.00 81.62 95 GLN A N 1
ATOM 765 C CA . GLN A 1 95 ? 6.535 5.206 -16.688 1.00 81.62 95 GLN A CA 1
ATOM 766 C C . GLN A 1 95 ? 7.259 4.277 -15.704 1.00 81.62 95 GLN A C 1
ATOM 768 O O . GLN A 1 95 ? 7.028 3.069 -15.703 1.00 81.62 95 GLN A O 1
ATOM 773 N N . ALA A 1 96 ? 8.121 4.822 -14.839 1.00 86.44 96 ALA A N 1
ATOM 774 C CA . ALA A 1 96 ? 8.777 4.037 -13.795 1.00 86.44 96 ALA A CA 1
ATOM 775 C C . ALA A 1 96 ? 7.763 3.438 -12.809 1.00 86.44 96 ALA A C 1
ATOM 777 O O . ALA A 1 96 ? 7.848 2.249 -12.502 1.00 86.44 96 ALA A O 1
ATOM 778 N N . ALA A 1 97 ? 6.779 4.224 -12.364 1.00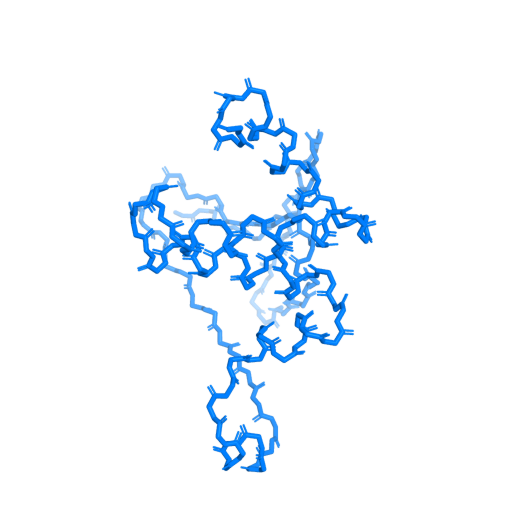 87.06 97 ALA A N 1
ATOM 779 C CA . ALA A 1 97 ? 5.694 3.742 -11.517 1.00 87.06 97 ALA A CA 1
ATOM 780 C C . ALA A 1 97 ? 4.900 2.616 -12.199 1.00 87.06 97 ALA A C 1
ATOM 782 O O . ALA A 1 97 ? 4.679 1.570 -11.584 1.00 87.06 97 ALA A O 1
ATOM 783 N N . MET A 1 98 ? 4.541 2.782 -13.474 1.00 87.75 98 MET A N 1
ATOM 784 C CA . MET A 1 98 ? 3.810 1.767 -14.238 1.00 87.75 98 MET A CA 1
ATOM 785 C C . MET A 1 98 ? 4.607 0.479 -14.435 1.00 87.75 98 MET A C 1
ATOM 787 O O . MET A 1 98 ? 4.041 -0.603 -14.311 1.00 87.75 98 MET A O 1
ATOM 791 N N . ARG A 1 99 ? 5.929 0.550 -14.645 1.00 91.81 99 ARG A N 1
ATOM 792 C CA . ARG A 1 99 ? 6.780 -0.654 -14.705 1.00 91.81 99 ARG A CA 1
ATOM 793 C C . ARG A 1 99 ? 6.722 -1.462 -13.410 1.00 91.81 99 ARG A C 1
ATOM 795 O O . ARG A 1 99 ? 6.566 -2.680 -13.454 1.00 91.81 99 ARG A O 1
ATOM 802 N N . TRP A 1 100 ? 6.819 -0.798 -12.261 1.00 92.88 100 TRP A N 1
ATOM 803 C CA . TRP A 1 100 ? 6.716 -1.468 -10.963 1.00 92.88 100 TRP A CA 1
ATOM 804 C C . TRP A 1 100 ? 5.315 -2.020 -10.692 1.00 92.88 100 TRP A C 1
ATOM 806 O O . TRP A 1 100 ? 5.189 -3.118 -10.152 1.00 92.88 100 TRP A O 1
ATOM 816 N N . LEU A 1 101 ? 4.274 -1.298 -11.117 1.00 92.25 101 LEU A N 1
ATOM 817 C CA . LEU A 1 101 ? 2.892 -1.761 -11.008 1.00 92.25 101 LEU A CA 1
ATOM 818 C C . LEU A 1 101 ? 2.657 -3.017 -11.854 1.00 92.25 101 LEU A C 1
ATOM 820 O O . LEU A 1 101 ? 2.090 -3.988 -11.359 1.00 92.25 101 LEU A O 1
ATOM 824 N N . ASN A 1 102 ? 3.164 -3.018 -13.090 1.00 94.25 102 ASN A N 1
ATOM 825 C CA . ASN A 1 102 ? 3.135 -4.174 -13.979 1.00 94.25 102 ASN A CA 1
ATOM 826 C C . ASN A 1 102 ? 3.822 -5.376 -13.343 1.00 94.25 102 ASN A C 1
ATOM 828 O O . ASN A 1 102 ? 3.209 -6.436 -13.279 1.00 94.25 102 ASN A O 1
ATOM 832 N N . ARG A 1 103 ? 5.041 -5.226 -12.815 1.00 95.88 103 ARG A N 1
ATOM 833 C CA . ARG A 1 103 ? 5.742 -6.334 -12.139 1.00 95.88 103 ARG A CA 1
ATOM 834 C C . ARG A 1 103 ? 4.920 -6.923 -10.989 1.00 95.88 103 ARG A C 1
ATOM 836 O O . ARG A 1 103 ? 4.733 -8.133 -10.943 1.00 95.88 103 ARG A O 1
ATOM 843 N N . SER A 1 104 ? 4.365 -6.066 -10.134 1.00 95.25 104 SER A N 1
ATOM 844 C CA . SER A 1 104 ? 3.537 -6.492 -9.002 1.00 95.25 104 SER A CA 1
ATOM 845 C C . SER A 1 104 ? 2.300 -7.280 -9.452 1.00 95.25 104 SER A C 1
ATOM 847 O O . SER A 1 104 ? 1.991 -8.338 -8.902 1.00 95.25 104 SER A O 1
ATOM 849 N N . ALA A 1 105 ? 1.619 -6.801 -10.495 1.00 94.81 105 ALA A N 1
ATOM 850 C CA . ALA A 1 105 ? 0.442 -7.463 -11.042 1.00 94.81 105 ALA A CA 1
ATOM 851 C C . ALA A 1 105 ? 0.767 -8.797 -11.727 1.00 94.81 105 ALA A C 1
ATOM 853 O O . ALA A 1 105 ? 0.014 -9.750 -11.559 1.00 94.81 105 ALA A O 1
ATOM 854 N N . HIS A 1 106 ? 1.889 -8.888 -12.450 1.00 95.75 106 HIS A N 1
ATOM 855 C CA . HIS A 1 106 ? 2.339 -10.142 -13.071 1.00 95.75 106 HIS A CA 1
ATOM 856 C C . HIS A 1 106 ? 2.666 -11.212 -12.026 1.00 95.75 106 HIS A C 1
ATOM 858 O O . HIS A 1 106 ? 2.433 -12.392 -12.268 1.00 95.75 106 HIS A O 1
ATOM 864 N N . SER A 1 107 ? 3.134 -10.807 -10.844 1.00 93.81 107 SER A N 1
ATOM 865 C CA . SER A 1 107 ? 3.302 -11.703 -9.695 1.00 93.81 107 SER A CA 1
ATOM 866 C C . SER A 1 107 ? 1.980 -12.064 -8.994 1.00 93.81 107 SER A C 1
ATOM 868 O O . SER A 1 107 ? 2.001 -12.677 -7.930 1.00 93.81 107 SER A O 1
ATOM 870 N N . GLY A 1 108 ? 0.827 -11.673 -9.548 1.00 90.44 108 GLY A N 1
ATOM 871 C CA . GLY A 1 108 ? -0.496 -12.027 -9.038 1.00 90.44 108 GLY A CA 1
ATOM 872 C C . GLY A 1 108 ? -0.983 -11.176 -7.867 1.00 90.44 108 GLY A C 1
ATOM 873 O O . GLY A 1 108 ? -1.940 -11.569 -7.204 1.00 90.44 108 GLY A O 1
ATOM 874 N N . PHE A 1 109 ? -0.369 -10.018 -7.586 1.00 92.62 109 PHE A N 1
ATOM 875 C CA . PHE A 1 109 ? -0.800 -9.173 -6.470 1.00 92.62 109 PHE A CA 1
ATOM 876 C C . PHE A 1 109 ? -2.146 -8.488 -6.780 1.00 92.62 109 PHE A C 1
ATOM 878 O O . PHE A 1 109 ? -2.194 -7.605 -7.648 1.00 92.62 109 PHE A O 1
ATOM 885 N N . PRO A 1 110 ? -3.252 -8.834 -6.086 1.00 90.00 110 PRO A N 1
ATOM 886 C CA . PRO A 1 110 ? -4.592 -8.400 -6.492 1.00 90.00 110 PRO A CA 1
ATOM 887 C C . PRO A 1 110 ? -4.791 -6.879 -6.544 1.00 90.00 110 PRO A C 1
ATOM 889 O O . PRO A 1 110 ? -5.374 -6.397 -7.520 1.00 90.00 110 PRO A O 1
ATOM 892 N N . PRO A 1 111 ? -4.269 -6.083 -5.586 1.00 86.88 111 PRO A N 1
ATOM 893 C CA . PRO A 1 111 ? -4.365 -4.627 -5.674 1.00 86.88 111 PRO A CA 1
ATOM 894 C C . PRO A 1 111 ? -3.673 -4.036 -6.910 1.00 86.88 111 PRO A C 1
ATOM 896 O O . PRO A 1 111 ? -4.168 -3.057 -7.472 1.00 86.88 111 PRO A O 1
ATOM 899 N N . ALA A 1 112 ? -2.558 -4.623 -7.360 1.00 90.75 112 ALA A N 1
ATOM 900 C CA . ALA A 1 112 ? -1.862 -4.173 -8.564 1.00 90.75 112 ALA A CA 1
ATOM 901 C C . ALA A 1 112 ? -2.621 -4.558 -9.839 1.00 90.75 112 ALA A C 1
ATOM 903 O O . ALA A 1 112 ? -2.806 -3.705 -10.707 1.00 90.75 112 ALA A O 1
ATOM 904 N N . MET A 1 113 ? -3.128 -5.796 -9.923 1.00 92.50 113 MET A N 1
ATOM 905 C CA . MET A 1 113 ? -3.960 -6.250 -11.048 1.00 92.50 113 MET A CA 1
ATOM 906 C C . MET A 1 113 ? -5.209 -5.378 -11.214 1.00 92.50 113 MET A C 1
ATOM 908 O O . MET A 1 113 ? -5.512 -4.923 -12.316 1.00 92.50 113 MET A O 1
ATOM 912 N N . HIS A 1 114 ? -5.903 -5.084 -10.111 1.00 88.12 114 HIS A N 1
ATOM 913 C CA . HIS A 1 114 ? -7.073 -4.209 -10.126 1.00 88.12 114 HIS A CA 1
ATOM 914 C C . HIS A 1 114 ? -6.728 -2.797 -10.623 1.00 88.12 114 HIS A C 1
ATOM 916 O O . HIS A 1 114 ? -7.445 -2.235 -11.453 1.00 88.12 114 HIS A O 1
ATOM 922 N N . LEU A 1 115 ? -5.620 -2.221 -10.141 1.00 85.62 115 LEU A N 1
ATOM 923 C CA . LEU A 1 115 ? -5.214 -0.873 -10.534 1.00 85.62 115 LEU A CA 1
ATOM 924 C C . LEU A 1 115 ? -4.829 -0.791 -12.019 1.00 85.62 115 LEU A C 1
ATOM 926 O O . LEU A 1 115 ? -5.199 0.185 -12.670 1.00 85.62 115 LEU A O 1
ATOM 930 N N . LEU A 1 116 ? -4.153 -1.809 -12.561 1.00 86.50 116 LEU A N 1
ATOM 931 C CA . LEU A 1 116 ? -3.877 -1.899 -13.999 1.00 86.50 116 LEU A CA 1
ATOM 932 C C . LEU A 1 116 ? -5.148 -2.051 -14.824 1.00 86.50 116 LEU A C 1
ATOM 934 O O . LEU A 1 116 ? -5.303 -1.352 -15.819 1.00 86.50 116 LEU A O 1
ATOM 938 N N . GLY A 1 117 ? -6.075 -2.912 -14.396 1.00 86.00 117 GLY A N 1
ATOM 939 C CA . GLY A 1 117 ? -7.367 -3.060 -15.065 1.00 86.00 117 GLY A CA 1
ATOM 940 C C . GLY A 1 117 ? -8.108 -1.726 -15.158 1.00 86.00 117 GLY A C 1
ATOM 941 O O . GLY A 1 117 ? -8.626 -1.374 -16.215 1.00 86.00 117 GLY A O 1
ATOM 942 N N . LYS A 1 118 ? -8.072 -0.929 -14.083 1.00 83.06 118 LYS A N 1
ATOM 943 C CA . LYS A 1 118 ? -8.644 0.421 -14.082 1.00 83.06 118 LYS A CA 1
ATOM 944 C C . LYS A 1 118 ? -7.916 1.373 -15.038 1.00 83.06 118 LYS A C 1
ATOM 946 O O . LYS A 1 118 ? -8.588 2.101 -15.755 1.00 83.06 118 LYS A O 1
ATOM 951 N N . ALA A 1 119 ? -6.581 1.357 -15.061 1.00 77.75 119 ALA A N 1
ATOM 952 C CA . ALA A 1 119 ? -5.784 2.202 -15.957 1.00 77.75 119 ALA A CA 1
ATOM 953 C C . ALA A 1 119 ? -6.017 1.870 -17.442 1.00 77.75 119 ALA A C 1
ATOM 955 O O . ALA A 1 119 ? -6.095 2.770 -18.274 1.00 77.75 119 ALA A O 1
ATOM 956 N N . HIS A 1 120 ? -6.185 0.587 -17.777 1.00 79.38 120 HIS A N 1
ATOM 957 C CA . HIS A 1 120 ? -6.567 0.166 -19.125 1.00 79.38 120 HIS A CA 1
ATOM 958 C C . HIS A 1 120 ? -7.991 0.599 -19.484 1.00 79.38 120 HIS A C 1
ATOM 960 O O . HIS A 1 120 ? -8.221 1.053 -20.600 1.00 79.38 120 HIS A O 1
ATOM 966 N N . ALA A 1 121 ? -8.936 0.497 -18.546 1.00 79.38 121 ALA A N 1
ATOM 967 C CA . ALA A 1 121 ? -10.321 0.904 -18.772 1.00 79.38 121 ALA A CA 1
ATOM 968 C C . ALA A 1 121 ? -10.488 2.426 -18.937 1.00 79.38 121 ALA A C 1
ATOM 970 O O . ALA A 1 121 ? -11.381 2.854 -19.663 1.00 79.38 121 ALA A O 1
ATOM 971 N N . SER A 1 122 ? -9.652 3.240 -18.278 1.00 72.31 122 SER A N 1
ATOM 972 C CA . SER A 1 122 ? -9.699 4.707 -18.382 1.00 72.31 122 SER A CA 1
ATOM 973 C C . SER A 1 122 ? -8.874 5.285 -19.535 1.00 72.31 122 SER A C 1
ATOM 975 O O . SER A 1 122 ? -9.022 6.464 -19.838 1.00 72.31 122 SER A O 1
ATOM 977 N N . GLY A 1 123 ? -8.023 4.483 -20.185 1.00 64.38 123 GLY A N 1
ATOM 978 C CA . GLY A 1 123 ? -7.112 4.954 -21.233 1.00 64.38 123 GLY A CA 1
ATOM 979 C C . GLY A 1 123 ? -5.884 5.713 -20.713 1.00 64.38 123 GLY A C 1
ATOM 980 O O . GLY A 1 123 ? -5.078 6.164 -21.515 1.00 64.38 123 GLY A O 1
ATOM 981 N N . ASP A 1 124 ? -5.688 5.808 -19.392 1.00 60.12 124 ASP A N 1
ATOM 982 C CA . ASP A 1 124 ? -4.550 6.512 -18.766 1.00 60.12 124 ASP A CA 1
ATOM 983 C C . ASP A 1 124 ? -3.225 5.718 -18.826 1.00 60.12 124 ASP A C 1
ATOM 985 O O . ASP A 1 124 ? -2.199 6.154 -18.300 1.00 60.12 124 ASP A O 1
ATOM 989 N N . GLY A 1 125 ? -3.258 4.509 -19.392 1.00 54.50 125 GLY A N 1
ATOM 990 C CA . GLY A 1 125 ? -2.144 3.558 -19.424 1.00 54.50 125 GLY A CA 1
ATOM 991 C C . GLY A 1 125 ? -1.573 3.260 -20.812 1.00 54.50 125 GLY A C 1
ATOM 992 O O . GLY A 1 125 ? -0.796 2.308 -20.918 1.00 54.50 125 GLY A O 1
ATOM 993 N N . ILE A 1 126 ? -1.969 4.012 -21.846 1.00 43.81 126 ILE A N 1
ATOM 994 C CA . ILE A 1 126 ? -1.515 3.855 -23.240 1.00 43.81 126 ILE A CA 1
ATOM 995 C C . ILE A 1 126 ? -0.866 5.154 -23.718 1.00 43.81 126 ILE A C 1
ATOM 997 O O . ILE A 1 126 ? -1.465 6.223 -23.476 1.00 43.81 126 ILE A O 1
#

Secondary structure (DSSP, 8-state):
----EEEE-SS-EEEE-PPTT------TTSEEEE--SSS------------THHHHSTT--HHHHHHHTT-HHHHHHHHHHHHHHS--SSSHHHHHHHHHHHHHHHTT-HHHHHHHHHHHHHTTT-

pLDDT: mean 73.29, std 14.5, range [43.81, 95.88]

InterPro domains:
  IPR011990 Tetratricopeptide-like helical domain superfamily [G3DSA:1.25.40.10] (42-126)

Organism: NCBI:txid156174

Foldseek 3Di:
DPKAKWWDDPPDIGGDPDDPPDDDDDDPLTDMDIDDPDDDDDDDDDDDDDDPVVVVPDDDDPLNVCLVVLNLVSLLVVLVCLCVVPVDCDDPSVVVSLVSLVSSVVVVRVVSVVVVVVCVVVVSND

Radius of gyration: 17.6 Å; chains: 1; bounding box: 43×27×49 Å